Protein AF-A0A932XPQ0-F1 (afdb_monomer)

Mean predicted aligned error: 7.44 Å

Structure (mmCIF, N/CA/C/O backbone):
data_AF-A0A932XPQ0-F1
#
_entry.id   AF-A0A932XPQ0-F1
#
loop_
_atom_site.group_PDB
_atom_site.id
_atom_site.type_symbol
_atom_site.label_atom_id
_atom_site.label_alt_id
_atom_site.label_comp_id
_atom_site.label_asym_id
_atom_site.label_entity_id
_atom_site.label_seq_id
_atom_site.pdbx_PDB_ins_code
_atom_site.Cartn_x
_atom_site.Cartn_y
_atom_site.Cartn_z
_atom_site.occupancy
_atom_site.B_iso_or_equiv
_atom_site.auth_seq_id
_atom_site.auth_comp_id
_atom_site.auth_asym_id
_atom_site.auth_atom_id
_atom_site.pdbx_PDB_model_num
ATOM 1 N N . MET A 1 1 ? -5.536 -20.125 17.002 1.00 42.84 1 MET A N 1
ATOM 2 C CA . MET A 1 1 ? -5.149 -20.464 15.615 1.00 42.84 1 MET A CA 1
ATOM 3 C C . MET A 1 1 ? -3.743 -19.938 15.392 1.00 42.84 1 MET A C 1
ATOM 5 O O . MET A 1 1 ? -3.500 -18.791 15.740 1.00 42.84 1 MET A O 1
ATOM 9 N N . ALA A 1 2 ? -2.825 -20.788 14.935 1.00 45.81 2 ALA A N 1
ATOM 10 C CA . ALA A 1 2 ? -1.419 -20.454 14.721 1.00 45.81 2 ALA A CA 1
ATOM 11 C C . ALA A 1 2 ? -1.127 -20.392 13.215 1.00 45.81 2 ALA A C 1
ATOM 13 O O . ALA A 1 2 ? -1.333 -21.380 12.519 1.00 45.81 2 ALA A O 1
ATOM 14 N N . GLU A 1 3 ? -0.657 -19.237 12.749 1.00 35.81 3 GLU A N 1
ATOM 15 C CA . GLU A 1 3 ? -0.062 -18.959 11.431 1.00 35.81 3 GLU A CA 1
ATOM 16 C C . GLU A 1 3 ? 0.580 -17.559 11.506 1.00 35.81 3 GLU A C 1
ATOM 18 O O . GLU A 1 3 ? 0.085 -16.722 12.256 1.00 35.81 3 GLU A O 1
ATOM 23 N N . LYS A 1 4 ? 1.622 -17.158 10.768 1.00 28.83 4 LYS A N 1
ATOM 24 C CA . LYS A 1 4 ? 2.642 -17.773 9.891 1.00 28.83 4 LYS A CA 1
ATOM 25 C C . LYS A 1 4 ? 3.612 -16.625 9.522 1.00 28.83 4 LYS A C 1
ATOM 27 O O . LYS A 1 4 ? 3.283 -15.454 9.707 1.00 28.83 4 LYS A O 1
ATOM 32 N N . THR A 1 5 ? 4.769 -16.938 8.945 1.00 28.12 5 THR A N 1
ATOM 33 C CA . THR A 1 5 ? 5.745 -15.952 8.437 1.00 28.12 5 THR A CA 1
ATOM 34 C C . THR A 1 5 ? 5.647 -15.781 6.929 1.00 28.12 5 THR A C 1
ATOM 36 O O . THR A 1 5 ? 5.488 -16.780 6.230 1.00 28.12 5 THR A O 1
ATOM 39 N N . TYR A 1 6 ? 5.893 -14.561 6.428 1.00 38.72 6 TYR A N 1
ATOM 40 C CA . TYR A 1 6 ? 6.176 -14.305 5.011 1.00 38.72 6 TYR A CA 1
ATOM 41 C C . TYR A 1 6 ? 7.169 -13.150 4.835 1.00 38.72 6 TYR A C 1
ATOM 43 O O . TYR A 1 6 ? 7.248 -12.243 5.664 1.00 38.72 6 TYR A O 1
ATOM 51 N N . LEU A 1 7 ? 7.919 -13.191 3.738 1.00 40.62 7 LEU A N 1
ATOM 52 C CA . LEU A 1 7 ? 8.936 -12.214 3.363 1.00 40.62 7 LEU A CA 1
ATOM 53 C C . LEU A 1 7 ? 8.377 -11.257 2.296 1.00 40.62 7 LEU A C 1
ATOM 55 O O . LEU A 1 7 ? 7.745 -11.712 1.346 1.00 40.62 7 LEU A O 1
ATOM 59 N N . ILE A 1 8 ? 8.669 -9.956 2.402 1.00 60.59 8 ILE A N 1
ATOM 60 C CA . ILE A 1 8 ? 8.435 -8.972 1.332 1.00 60.59 8 ILE A CA 1
ATOM 61 C C . ILE A 1 8 ? 9.727 -8.173 1.154 1.00 60.59 8 ILE A C 1
ATOM 63 O O . ILE A 1 8 ? 10.035 -7.297 1.959 1.00 60.59 8 ILE A O 1
ATOM 67 N N . ARG A 1 9 ? 10.519 -8.490 0.128 1.00 58.50 9 ARG A N 1
ATOM 68 C CA . ARG A 1 9 ? 11.663 -7.660 -0.281 1.00 58.50 9 ARG A CA 1
ATOM 69 C C . ARG A 1 9 ? 11.187 -6.765 -1.415 1.00 58.50 9 ARG A C 1
ATOM 71 O O . ARG A 1 9 ? 10.703 -7.275 -2.415 1.00 58.50 9 ARG A O 1
ATOM 78 N N . LEU A 1 10 ? 11.291 -5.454 -1.227 1.00 72.31 10 LEU A N 1
ATOM 79 C CA . LEU A 1 10 ? 10.798 -4.464 -2.184 1.00 72.31 10 LEU A CA 1
ATOM 80 C C . LEU A 1 10 ? 11.851 -4.109 -3.257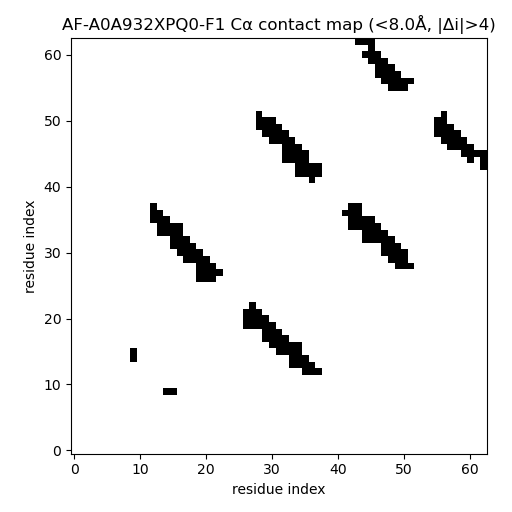 1.00 72.31 10 LEU A C 1
ATOM 82 O O . LEU A 1 10 ? 11.468 -3.631 -4.304 1.00 72.31 10 LEU A O 1
ATOM 86 N N . GLY A 1 11 ? 13.135 -4.457 -3.072 1.00 70.50 11 GLY A N 1
ATOM 87 C CA . GLY A 1 11 ? 14.181 -4.338 -4.108 1.00 70.50 11 GLY A CA 1
ATOM 88 C C . GLY A 1 11 ? 14.470 -2.904 -4.586 1.00 70.50 11 GLY A C 1
ATOM 89 O O . GLY A 1 11 ? 13.863 -1.951 -4.105 1.00 70.50 11 GLY A O 1
ATOM 90 N N . GLU A 1 12 ? 15.407 -2.752 -5.528 1.00 77.12 12 GLU A N 1
ATOM 91 C CA . GLU A 1 12 ? 15.375 -1.607 -6.450 1.00 77.12 12 GLU A CA 1
ATOM 92 C C . GLU A 1 12 ? 14.204 -1.825 -7.415 1.00 77.12 12 GLU A C 1
ATOM 94 O O . GLU A 1 12 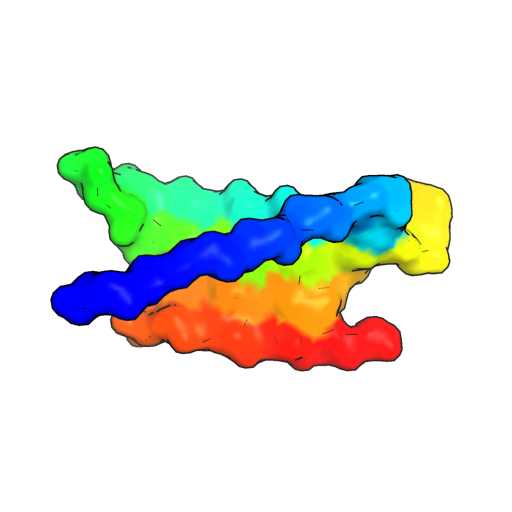? 13.972 -2.945 -7.876 1.00 77.12 12 GLU A O 1
ATOM 99 N N . GLY A 1 13 ? 13.423 -0.777 -7.659 1.00 85.06 13 GLY A N 1
ATOM 100 C CA . GLY A 1 13 ? 12.277 -0.830 -8.558 1.00 85.06 13 GLY A CA 1
ATOM 101 C C . GLY A 1 13 ? 10.975 -1.412 -7.993 1.00 85.06 13 GLY A C 1
ATOM 102 O O . GLY A 1 13 ? 10.011 -1.568 -8.739 1.00 85.06 13 GLY A O 1
ATOM 103 N N . ALA A 1 14 ? 10.869 -1.692 -6.691 1.00 88.69 14 ALA A N 1
ATOM 104 C CA . ALA A 1 14 ? 9.571 -1.859 -6.032 1.00 88.69 14 ALA A CA 1
ATOM 105 C C . ALA A 1 14 ? 9.537 -1.140 -4.676 1.00 88.69 14 ALA A C 1
ATOM 107 O O . ALA A 1 14 ? 10.525 -1.022 -3.955 1.00 88.69 14 ALA A O 1
ATOM 108 N N . ARG A 1 15 ? 8.371 -0.606 -4.309 1.00 88.44 15 ARG A N 1
ATOM 109 C CA . ARG A 1 15 ? 8.167 0.055 -3.017 1.00 88.44 15 ARG A CA 1
ATOM 110 C C . ARG A 1 15 ? 6.771 -0.189 -2.481 1.00 88.44 15 ARG A C 1
ATOM 112 O O . ARG A 1 15 ? 5.825 -0.440 -3.220 1.00 88.44 15 ARG A O 1
ATOM 119 N N . LYS A 1 16 ? 6.644 -0.104 -1.161 1.00 89.12 16 LYS A N 1
ATOM 120 C CA . LYS A 1 16 ? 5.363 -0.156 -0.461 1.00 89.12 16 LYS A CA 1
ATOM 121 C C . LYS A 1 16 ? 4.985 1.263 -0.059 1.00 89.12 16 LYS A C 1
ATOM 123 O O . LYS A 1 16 ? 5.688 1.869 0.745 1.00 89.12 16 LYS A O 1
ATOM 128 N N . ARG A 1 17 ? 3.860 1.759 -0.565 1.00 85.75 17 ARG A N 1
ATOM 129 C CA . ARG A 1 17 ? 3.189 2.945 -0.031 1.00 85.75 17 ARG A CA 1
ATOM 130 C C . ARG A 1 17 ? 2.210 2.503 1.049 1.00 85.75 17 ARG A C 1
ATOM 132 O O . ARG A 1 17 ? 1.495 1.518 0.879 1.00 85.75 17 ARG A O 1
ATOM 139 N N . HIS A 1 18 ? 2.224 3.188 2.181 1.00 89.12 18 HIS A N 1
ATOM 140 C CA . HIS A 1 18 ? 1.328 2.903 3.289 1.00 89.12 18 HIS A CA 1
ATOM 141 C C . HIS A 1 18 ? 0.806 4.215 3.848 1.00 89.12 18 HIS A C 1
ATOM 143 O O . HIS A 1 18 ? 1.598 5.044 4.284 1.00 89.12 18 HIS A O 1
ATOM 149 N N . ASP A 1 19 ? -0.512 4.333 3.911 1.00 84.88 19 ASP A N 1
ATOM 150 C CA . ASP A 1 19 ? -1.206 5.438 4.553 1.00 84.88 19 ASP A CA 1
ATOM 151 C C . ASP A 1 19 ? -2.209 4.859 5.546 1.00 84.88 19 ASP A C 1
ATOM 153 O O . ASP A 1 19 ? -2.902 3.891 5.241 1.00 84.88 19 ASP A O 1
ATOM 157 N N . HIS A 1 20 ? -2.301 5.424 6.745 1.00 89.75 20 HIS A N 1
ATOM 158 C CA . HIS A 1 20 ? -3.354 5.053 7.683 1.00 89.75 20 HIS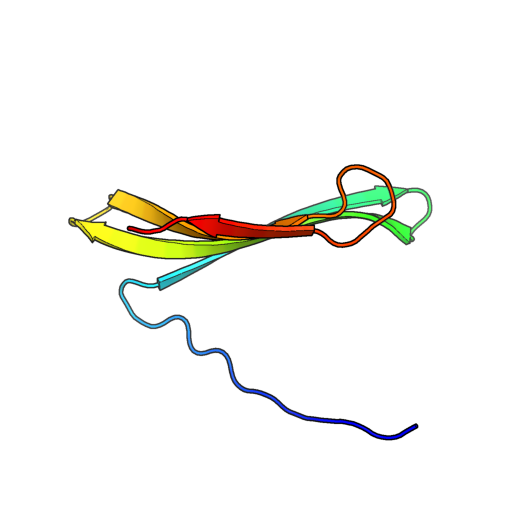 A CA 1
ATOM 159 C C . HIS A 1 20 ? -3.805 6.241 8.519 1.00 89.75 20 HIS A C 1
ATOM 161 O O . HIS A 1 20 ? -3.054 7.186 8.758 1.00 89.75 20 HIS A O 1
ATOM 167 N N . LYS A 1 21 ? -5.045 6.162 8.996 1.00 84.56 21 LYS A N 1
ATOM 168 C CA . LYS A 1 21 ? -5.633 7.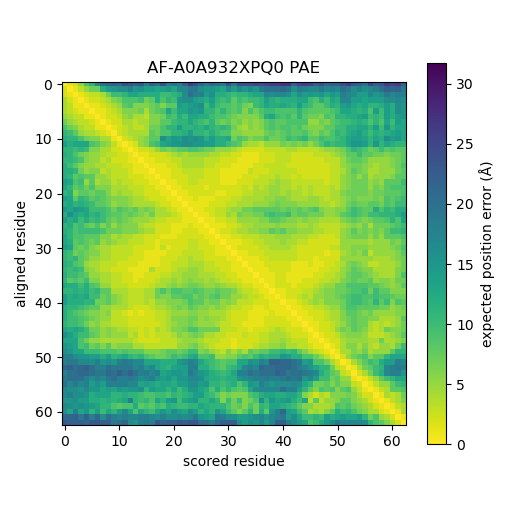107 9.938 1.00 84.56 21 LYS A CA 1
ATOM 169 C C . LYS A 1 21 ? -5.948 6.381 11.235 1.00 84.56 21 LYS A C 1
ATOM 171 O O . LYS A 1 21 ? -6.574 5.319 11.220 1.00 84.56 21 LYS A O 1
ATOM 176 N N . THR A 1 22 ? -5.547 6.980 12.352 1.00 87.88 22 THR A N 1
ATOM 177 C CA . THR A 1 22 ? -5.874 6.475 13.686 1.00 87.88 22 THR A CA 1
ATOM 178 C C . THR A 1 22 ? -6.801 7.413 14.440 1.00 87.88 22 THR A C 1
ATOM 180 O O . THR A 1 22 ? -6.571 8.621 14.461 1.00 87.88 22 THR A O 1
ATOM 183 N N . GLU A 1 23 ? -7.780 6.853 15.143 1.00 89.31 23 GLU A N 1
ATOM 184 C CA . GLU A 1 23 ? -8.620 7.566 16.104 1.00 89.31 23 GLU A CA 1
ATOM 185 C C . GLU A 1 23 ? -8.565 6.841 17.448 1.00 89.31 23 GLU A C 1
ATOM 187 O O . GLU A 1 23 ? -8.719 5.624 17.512 1.00 89.31 23 GLU A O 1
ATOM 192 N N . LYS A 1 24 ? -8.282 7.576 18.532 1.00 92.94 24 LYS A N 1
ATOM 193 C CA . LYS A 1 24 ? -8.133 7.017 19.894 1.00 92.94 24 LYS A CA 1
ATOM 194 C C . LYS A 1 24 ? -7.187 5.798 19.965 1.00 92.94 24 LYS A C 1
ATOM 196 O O . LYS A 1 24 ? -7.397 4.890 20.761 1.00 92.94 24 LYS A O 1
ATOM 201 N N . GLY A 1 25 ? -6.149 5.781 19.126 1.00 86.62 25 GLY A N 1
ATOM 202 C CA . GLY A 1 25 ? -5.161 4.698 19.063 1.00 86.62 25 GLY A CA 1
ATOM 203 C C . GLY A 1 25 ? -5.572 3.477 18.231 1.00 86.62 25 GLY A C 1
ATOM 204 O O . GLY A 1 25 ? -4.819 2.511 18.186 1.00 86.62 25 GLY A O 1
ATOM 205 N N . GLN A 1 26 ? -6.724 3.504 17.555 1.00 84.06 26 GLN A N 1
ATOM 206 C CA . GLN A 1 26 ? -7.176 2.437 16.658 1.00 84.06 26 GLN A CA 1
ATOM 207 C C . GLN A 1 26 ? -7.064 2.874 15.199 1.00 84.06 26 GLN A C 1
ATOM 209 O O . GLN A 1 26 ? -7.416 4.005 14.869 1.00 84.06 26 GLN A O 1
ATOM 214 N N . VAL A 1 27 ? -6.586 1.986 1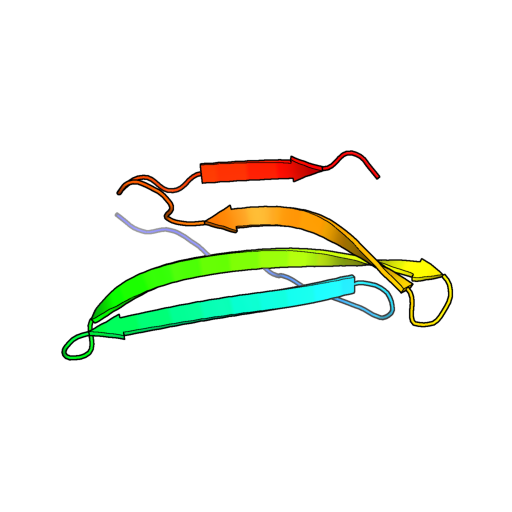4.321 1.00 83.75 27 VAL A N 1
ATOM 215 C CA . VAL A 1 27 ? -6.580 2.226 12.869 1.00 83.75 27 VAL A CA 1
ATOM 216 C C . VAL A 1 27 ? -8.020 2.161 12.367 1.00 83.75 27 VAL A C 1
ATOM 218 O O . VAL A 1 27 ? -8.624 1.094 12.380 1.00 83.75 27 VAL A O 1
ATOM 221 N N . VAL A 1 28 ? -8.557 3.300 11.933 1.00 84.25 28 VAL A N 1
ATOM 222 C CA . VAL A 1 28 ? -9.928 3.414 11.402 1.00 84.25 28 VAL A CA 1
ATOM 223 C C . VAL A 1 28 ? -9.969 3.384 9.876 1.00 84.25 28 VAL A C 1
ATOM 225 O O . VAL A 1 28 ? -11.010 3.129 9.287 1.00 84.25 28 VAL A O 1
ATOM 228 N N . ALA A 1 29 ? -8.834 3.634 9.224 1.00 82.56 29 ALA A N 1
ATOM 229 C CA . ALA A 1 29 ? -8.672 3.491 7.785 1.00 82.56 29 ALA A CA 1
ATOM 230 C C . ALA A 1 29 ? -7.206 3.212 7.467 1.00 82.56 29 ALA A C 1
ATOM 232 O O . ALA A 1 29 ? -6.311 3.771 8.106 1.00 82.56 29 ALA A O 1
ATOM 233 N N . PHE A 1 30 ? -6.955 2.388 6.457 1.00 84.38 30 PHE A N 1
ATOM 234 C CA . PHE A 1 30 ? -5.617 2.189 5.920 1.00 84.38 30 PHE A CA 1
ATOM 235 C C . PHE A 1 30 ? -5.659 1.991 4.410 1.00 84.38 30 PHE A C 1
ATOM 237 O O . PHE A 1 30 ? -6.678 1.594 3.845 1.00 84.38 30 PHE A O 1
ATOM 244 N N . MET A 1 31 ? -4.514 2.233 3.787 1.00 84.62 31 MET A N 1
ATOM 245 C CA . MET A 1 31 ? -4.186 1.876 2.426 1.00 84.62 31 MET A CA 1
ATOM 246 C C . MET A 1 31 ? -2.760 1.320 2.413 1.00 84.62 31 MET A C 1
ATOM 248 O O . MET A 1 31 ? -1.832 1.912 2.962 1.00 84.62 31 MET A O 1
ATOM 252 N N . VAL A 1 32 ? -2.585 0.152 1.808 1.00 87.38 32 VAL A N 1
ATOM 253 C CA . VAL A 1 32 ? -1.290 -0.474 1.562 1.00 87.38 32 VA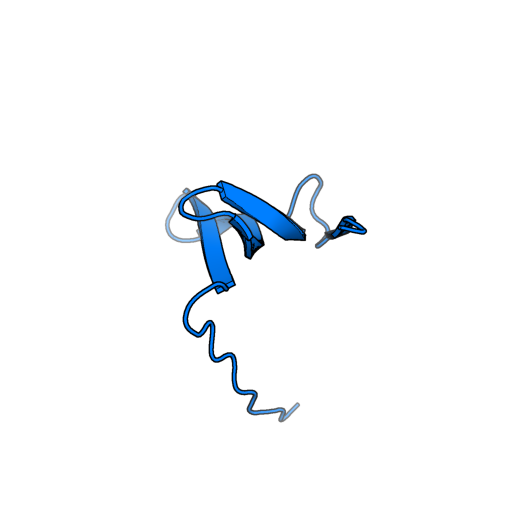L A CA 1
ATOM 254 C C . VAL A 1 32 ? -1.179 -0.772 0.085 1.00 87.38 32 VAL A C 1
ATOM 256 O O . VAL A 1 32 ? -1.920 -1.601 -0.429 1.00 87.38 32 VAL A O 1
ATOM 259 N N . GLN A 1 33 ? -0.217 -0.152 -0.582 1.00 87.00 33 GLN A N 1
ATOM 260 C CA . GLN A 1 33 ? -0.031 -0.280 -2.016 1.00 87.00 33 GLN A CA 1
ATOM 261 C C . GLN A 1 33 ? 1.379 -0.751 -2.356 1.00 87.00 33 GLN A C 1
ATOM 263 O O . GLN A 1 33 ? 2.365 -0.215 -1.857 1.00 87.00 33 GLN A O 1
ATOM 268 N N . LEU A 1 34 ? 1.471 -1.766 -3.209 1.00 89.38 34 LEU A N 1
ATOM 269 C CA . LEU A 1 34 ? 2.694 -2.129 -3.907 1.00 89.38 34 LEU A CA 1
ATOM 270 C C . LEU A 1 34 ? 2.806 -1.254 -5.149 1.00 89.38 34 LEU A C 1
ATOM 272 O O . LEU A 1 34 ? 1.885 -1.216 -5.967 1.00 89.38 34 LEU A O 1
ATOM 276 N N . GLU A 1 35 ? 3.948 -0.605 -5.300 1.00 87.94 35 GLU A N 1
ATOM 277 C CA . GLU A 1 35 ? 4.320 0.133 -6.494 1.00 87.94 35 GLU A CA 1
ATOM 278 C C . GLU A 1 35 ? 5.580 -0.473 -7.094 1.00 87.94 35 GLU A C 1
ATOM 280 O O . GLU A 1 35 ? 6.462 -0.922 -6.361 1.00 87.94 35 GLU A O 1
ATOM 285 N N . VAL A 1 36 ? 5.661 -0.466 -8.418 1.00 90.38 36 VAL A N 1
ATOM 286 C CA . VAL A 1 36 ? 6.865 -0.842 -9.164 1.00 90.38 36 VAL A CA 1
ATOM 287 C C . VAL A 1 36 ? 7.356 0.356 -9.958 1.00 90.38 36 VAL A C 1
ATOM 289 O O . VAL A 1 36 ? 6.553 1.161 -10.436 1.00 90.38 36 VAL A O 1
ATOM 292 N N . GLU A 1 37 ? 8.666 0.488 -10.064 1.00 90.31 37 GLU A N 1
ATOM 293 C CA . GLU A 1 37 ? 9.312 1.463 -10.926 1.00 90.31 37 GLU A CA 1
ATOM 294 C C . GLU A 1 37 ? 9.313 0.910 -12.348 1.00 90.31 37 GLU A C 1
ATOM 296 O O . GLU A 1 37 ? 9.811 -0.187 -12.598 1.00 90.31 37 GLU A O 1
ATOM 301 N N . VAL A 1 38 ? 8.688 1.635 -13.269 1.00 87.38 38 VAL A N 1
ATOM 302 C CA . VAL A 1 38 ? 8.610 1.232 -14.683 1.00 87.38 38 VAL A CA 1
ATOM 303 C C . VAL A 1 38 ? 9.615 1.986 -15.548 1.00 87.38 38 VAL A C 1
ATOM 305 O O . VAL A 1 38 ? 10.023 1.489 -16.592 1.00 87.38 38 VAL A O 1
ATOM 308 N N . GLU A 1 39 ? 10.020 3.167 -15.091 1.00 87.69 39 GLU A N 1
ATOM 309 C CA . GLU A 1 39 ? 11.044 4.049 -15.652 1.00 87.69 39 GLU A CA 1
ATOM 310 C C . GLU A 1 39 ? 11.694 4.778 -14.467 1.00 87.69 39 GLU A C 1
ATOM 312 O O . GLU A 1 39 ? 11.071 4.878 -13.410 1.00 87.69 39 GLU A O 1
ATOM 317 N N . GLU A 1 40 ? 12.912 5.297 -14.621 1.00 88.25 40 GLU A N 1
ATOM 318 C CA . GLU A 1 40 ? 13.636 5.974 -13.534 1.00 88.25 40 GLU A CA 1
ATOM 319 C C . GLU A 1 40 ? 12.785 7.091 -12.896 1.00 88.25 40 GLU A C 1
ATOM 321 O O . GLU A 1 40 ? 12.387 8.060 -13.544 1.00 88.25 40 GLU A O 1
ATOM 326 N N . GLY A 1 41 ? 12.451 6.928 -11.614 1.00 85.56 41 GLY A N 1
ATOM 327 C CA . GLY A 1 41 ? 11.598 7.836 -10.849 1.00 85.56 41 GLY A CA 1
ATOM 328 C C . GLY A 1 41 ? 10.087 7.694 -11.089 1.00 85.56 41 GLY A C 1
ATOM 329 O O . GLY A 1 41 ? 9.303 8.324 -10.370 1.00 85.56 41 GLY A O 1
ATOM 330 N N . VAL A 1 42 ? 9.647 6.860 -12.034 1.00 88.81 42 VAL A N 1
ATOM 331 C CA . VAL A 1 42 ? 8.233 6.653 -12.384 1.00 88.81 42 VAL A CA 1
ATOM 332 C C . VAL A 1 42 ? 7.698 5.385 -11.731 1.00 88.81 42 VAL A C 1
ATOM 334 O O . VAL A 1 42 ? 8.024 4.264 -12.114 1.00 88.81 42 VAL A O 1
ATOM 337 N N . TRP A 1 43 ? 6.781 5.570 -10.785 1.00 88.25 43 TRP A N 1
ATOM 338 C CA . TRP A 1 43 ? 6.204 4.492 -9.986 1.00 88.25 43 TRP A CA 1
ATOM 339 C C . TRP A 1 43 ? 4.743 4.254 -10.347 1.00 88.25 43 TRP A C 1
ATOM 341 O O . TRP A 1 43 ? 3.943 5.192 -10.345 1.00 88.25 43 TRP A O 1
ATOM 351 N N . ARG A 1 44 ? 4.371 2.997 -10.596 1.00 87.00 44 ARG A N 1
ATOM 352 C CA . ARG A 1 44 ? 2.986 2.596 -10.875 1.00 87.00 44 ARG A CA 1
ATOM 353 C C . ARG A 1 44 ? 2.439 1.671 -9.791 1.00 87.00 44 ARG A C 1
ATOM 355 O O . ARG A 1 44 ? 3.157 0.763 -9.368 1.00 87.00 44 ARG A O 1
ATOM 362 N N . PRO A 1 45 ? 1.181 1.857 -9.352 1.00 85.56 45 PRO A N 1
ATOM 363 C CA . PRO A 1 45 ? 0.529 0.923 -8.446 1.00 85.56 45 PRO A CA 1
ATOM 364 C C . PRO A 1 45 ? 0.289 -0.413 -9.147 1.00 85.56 45 PRO A C 1
ATOM 366 O O . PRO A 1 45 ? -0.179 -0.449 -10.279 1.00 85.56 45 PRO A O 1
ATOM 369 N N . VAL A 1 46 ? 0.573 -1.509 -8.455 1.00 84.88 46 VAL A N 1
ATOM 370 C CA . VAL A 1 46 ? 0.325 -2.879 -8.936 1.00 84.88 46 VAL A CA 1
ATOM 371 C C . VAL A 1 46 ? -0.723 -3.569 -8.074 1.00 84.88 46 VAL A C 1
ATOM 373 O O . VAL A 1 46 ? -1.568 -4.322 -8.559 1.00 84.88 46 VAL A O 1
ATOM 376 N N . LEU A 1 47 ? -0.692 -3.299 -6.773 1.00 84.00 47 LEU A N 1
ATOM 377 C CA . LEU A 1 47 ? -1.609 -3.887 -5.810 1.00 84.00 47 LEU A CA 1
ATOM 378 C C . LEU A 1 47 ? -1.959 -2.839 -4.775 1.00 84.00 47 LEU A C 1
ATOM 380 O O . LEU A 1 47 ? -1.051 -2.201 -4.259 1.00 84.00 47 LEU A O 1
ATOM 384 N N . ARG A 1 48 ? -3.231 -2.708 -4.426 1.00 84.06 48 ARG A N 1
ATOM 385 C CA . ARG A 1 48 ? -3.680 -1.874 -3.316 1.00 84.06 48 ARG A CA 1
ATOM 386 C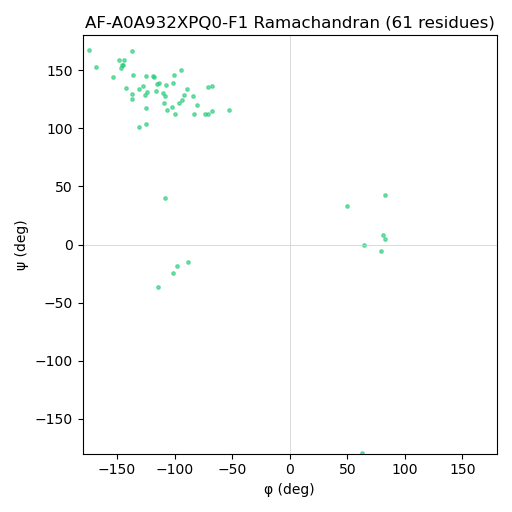 C . ARG A 1 48 ? -4.622 -2.675 -2.435 1.00 84.06 48 ARG A C 1
ATOM 388 O O . ARG A 1 48 ? -5.519 -3.353 -2.922 1.00 84.06 48 ARG A O 1
ATOM 395 N N . TYR A 1 49 ? -4.388 -2.589 -1.138 1.00 82.25 49 TYR A N 1
ATOM 396 C CA . TYR A 1 49 ? -5.344 -2.957 -0.114 1.00 82.25 49 TYR A CA 1
ATOM 397 C C . TYR A 1 49 ? -5.827 -1.685 0.541 1.00 82.25 49 TYR A C 1
ATOM 399 O O . TYR A 1 49 ? -4.994 -0.906 0.997 1.00 82.25 49 TYR A O 1
ATOM 407 N N . ASP A 1 50 ? -7.127 -1.472 0.626 1.00 78.38 50 ASP A N 1
ATOM 408 C CA . ASP A 1 50 ? -7.665 -0.423 1.474 1.00 78.38 50 ASP A CA 1
ATOM 409 C C . ASP A 1 50 ? -8.893 -0.896 2.245 1.00 78.38 50 ASP A C 1
ATOM 411 O O . ASP A 1 50 ? -9.433 -1.978 2.010 1.00 78.38 50 ASP A O 1
ATOM 415 N N . CYS A 1 51 ? -9.262 -0.093 3.235 1.00 68.31 51 CYS A N 1
ATOM 416 C CA . CYS A 1 51 ? -10.464 -0.281 4.037 1.00 68.31 51 CYS A CA 1
ATOM 417 C C . CYS A 1 51 ? -11.521 0.776 3.696 1.00 68.31 51 CYS A C 1
ATOM 419 O O . CYS A 1 51 ? -12.177 1.316 4.587 1.00 68.31 51 CYS A O 1
ATOM 421 N N . ALA A 1 52 ? -11.685 1.114 2.413 1.00 58.59 52 ALA A N 1
ATOM 422 C CA . ALA A 1 52 ? -12.853 1.882 2.006 1.00 58.59 52 ALA A CA 1
ATOM 423 C C . ALA A 1 52 ? -14.094 0.988 2.193 1.00 58.59 52 ALA A C 1
ATOM 425 O O . ALA A 1 52 ? -14.221 -0.010 1.496 1.00 58.59 52 ALA A O 1
ATOM 426 N N . HIS A 1 53 ? -15.004 1.361 3.104 1.00 54.19 53 HIS A N 1
ATOM 427 C CA . HIS A 1 53 ? -16.291 0.693 3.395 1.00 54.19 53 HIS A CA 1
ATOM 428 C C . HIS A 1 53 ? -16.272 -0.529 4.341 1.00 54.19 53 HIS A C 1
ATOM 430 O O . HIS A 1 53 ? -16.976 -1.497 4.079 1.00 54.19 53 HIS A O 1
ATOM 436 N N . ASP A 1 54 ? -15.523 -0.496 5.450 1.00 55.94 54 ASP A N 1
ATOM 437 C CA . ASP A 1 54 ? -15.564 -1.514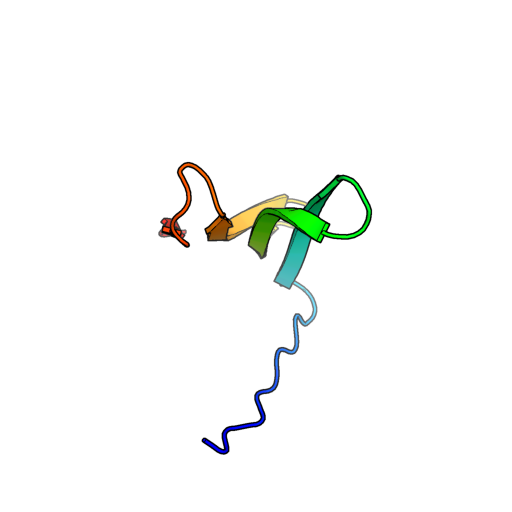 6.532 1.00 55.94 54 ASP A CA 1
ATOM 438 C C . ASP A 1 54 ? -15.109 -2.942 6.150 1.00 55.94 54 ASP A C 1
ATOM 440 O O . ASP A 1 54 ? -15.037 -3.827 7.006 1.00 55.94 54 ASP A O 1
ATOM 444 N N . PHE A 1 55 ? -14.716 -3.165 4.893 1.00 56.41 55 PHE A N 1
ATOM 445 C CA . PHE A 1 55 ? -14.164 -4.421 4.389 1.00 56.41 55 PHE A CA 1
ATOM 446 C C . PHE A 1 55 ? -12.803 -4.184 3.731 1.00 56.41 55 PHE A C 1
ATOM 448 O O . PHE A 1 55 ? -12.561 -3.146 3.119 1.00 56.41 55 PHE A O 1
ATOM 455 N N . ALA A 1 56 ? -11.890 -5.147 3.872 1.00 56.53 56 ALA A N 1
ATOM 456 C CA . ALA A 1 56 ? -10.602 -5.098 3.191 1.00 56.53 56 ALA A CA 1
ATOM 457 C C . ALA A 1 56 ? -10.802 -5.395 1.697 1.00 56.53 56 ALA A C 1
ATOM 459 O O . ALA A 1 56 ? -11.141 -6.522 1.326 1.00 56.53 56 ALA A O 1
ATOM 460 N N . HIS A 1 57 ? -10.575 -4.403 0.840 1.00 67.56 57 HIS A N 1
ATOM 461 C CA . HIS A 1 57 ? -10.615 -4.558 -0.612 1.00 67.56 57 HIS A CA 1
ATOM 462 C C . HIS A 1 57 ? -9.217 -4.828 -1.169 1.00 67.56 57 HIS A C 1
ATOM 464 O O . HIS A 1 57 ? -8.215 -4.420 -0.585 1.00 67.56 57 HIS A O 1
ATOM 470 N N . LYS A 1 58 ? -9.139 -5.570 -2.280 1.00 74.75 58 LYS A N 1
ATOM 471 C CA . LYS A 1 58 ? -7.886 -5.858 -2.989 1.00 74.75 58 LYS A CA 1
ATOM 472 C C . LYS A 1 58 ? -8.018 -5.442 -4.444 1.00 74.75 58 LYS A C 1
ATOM 474 O O . LYS A 1 58 ? -8.566 -6.194 -5.250 1.00 74.75 58 LYS A O 1
ATOM 479 N N . ASP A 1 59 ? -7.414 -4.318 -4.785 1.00 69.12 59 ASP A N 1
ATOM 480 C CA . ASP A 1 59 ? -7.340 -3.834 -6.155 1.00 69.12 59 ASP A CA 1
ATOM 481 C C . ASP A 1 59 ? -6.042 -4.312 -6.801 1.00 69.12 59 ASP A C 1
ATOM 483 O O . ASP A 1 59 ? -4.944 -4.092 -6.283 1.00 69.12 59 ASP A O 1
ATOM 487 N N . ARG A 1 60 ? -6.163 -5.001 -7.938 1.00 72.31 60 ARG A N 1
ATOM 488 C CA . ARG A 1 60 ? -5.029 -5.379 -8.788 1.00 72.31 60 ARG A CA 1
ATOM 489 C C . ARG A 1 60 ? -5.065 -4.501 -10.024 1.00 72.31 60 ARG A C 1
ATOM 491 O O . ARG A 1 60 ? -5.993 -4.608 -10.820 1.00 72.31 60 ARG A O 1
ATOM 498 N N . TYR A 1 61 ? -4.046 -3.677 -10.188 1.00 70.94 61 TYR A N 1
ATOM 499 C CA . TYR A 1 61 ? -3.855 -2.910 -11.409 1.00 70.94 61 TYR A CA 1
ATOM 500 C C . TYR A 1 61 ? -2.971 -3.746 -12.329 1.00 70.94 61 TYR A C 1
ATOM 502 O O . TYR A 1 61 ? -1.949 -4.268 -11.885 1.00 70.94 61 TYR A O 1
ATOM 510 N N . ASN A 1 62 ? -3.399 -3.949 -13.575 1.00 58.03 62 ASN A N 1
ATOM 511 C CA . ASN A 1 62 ? -2.574 -4.629 -14.566 1.00 58.03 62 ASN A CA 1
ATOM 512 C C . ASN A 1 62 ? -1.616 -3.579 -15.162 1.00 58.03 62 ASN A C 1
ATOM 514 O O . ASN A 1 62 ? -2.122 -2.632 -15.770 1.00 58.03 62 ASN A O 1
ATOM 518 N N . PRO A 1 63 ? -0.296 -3.668 -14.915 1.00 52.41 63 PRO A N 1
ATOM 519 C CA . PRO A 1 63 ? 0.683 -2.742 -15.479 1.00 52.41 63 PRO A CA 1
ATOM 520 C C . PRO A 1 63 ? 0.877 -2.932 -16.987 1.00 52.41 63 PRO A C 1
ATOM 522 O O . PRO A 1 63 ? 0.655 -4.063 -17.483 1.00 52.41 63 PRO A O 1
#

Radius of gyration: 14.07 Å; Cα contacts (8 Å, |Δi|>4): 102; chains: 1; bounding box: 32×28×36 Å

Sequence (63 aa):
MAEKTYLIRLGEGARKRHDHKTEKGQVVAFMVQLEVEVEEGVWRPVLRYDCAHDFAHKDRYNP

Secondary structure (DSSP, 8-state):
-----------TTEEEEEEEEEETTEEEEEEEEEEEEEETTEEEEEEEEE-TTSS-EEEE---

Foldseek 3Di:
DDDDDDDDDQPVFKDWDKDFDDDPRDTPKIKIFIWGHPDVVDIDTQWMWICPPNDTDIDGDDD

Nearest PDB structures (foldseek):
  3msw-assembly1_A  TM=4.732E-01  e=5.772E-01  Bacteroides fragilis NCTC 9343
  3thr-assembly1_B  TM=5.964E-01  e=2.417E+00  Rattus norvegicus
  6qbe-assembly1_A  TM=6.444E-01  e=4.390E+00  Hyaloperonospora arabidopsidis
  5wam-assembly1_A-2  TM=4.807E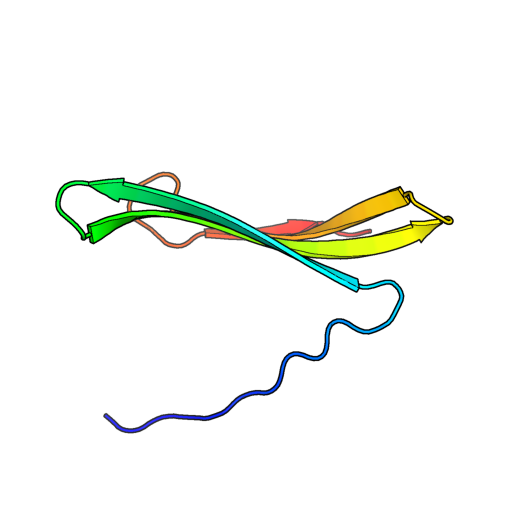-01  e=3.458E+00  Neisseria gonorrhoeae FA 1090
  6n9w-assembly1_D  TM=3.841E-01  e=7.512E+00  Escherichia phage T7

Solvent-accessible surface area (backbone atoms only — not comparable to full-atom values): 4017 Å² total; per-residue (Å²): 140,92,85,85,88,86,87,84,85,47,68,89,55,32,46,76,50,74,50,72,43,68,57,99,88,40,79,75,36,45,36,44,29,40,27,35,48,83,47,95,94,40,72,43,68,40,34,36,35,30,37,79,81,92,41,84,44,79,48,75,48,86,127

pLDDT: mean 74.68, std 17.3, range [28.12, 92.94]

=== Feature glossary ===
Legend for the data blocks above and below:

— What the protein is —

The amino-acid sequence is the protein's primary structure: the linear order of residues from the N-terminus to the C-terminus, written in one-letter code. Everything else here — the 3D coordinates, the secondary structure, the domain annotations — is ultimately a consequence of this string.

Functional annotations link the protein to curated databases. InterPro entries identify conserved domains and families by matching the sequence against member-database signatures (Pfam, PROSITE, CDD, …). Gene Ontology (GO) terms describe molecular function, biological process, and cellular component in a controlled vocabulary. CATH places the structure in a hierarchical fold classification (Class/Architecture/Topology/Homologous-superfamily). The organism is the source species.

— Where its atoms are —

Atomic coordinates in PDBx/mmCIF format — the same representation the Protein Data Bank distributes. Each line of the _atom_site loop places one backbone atom in Cartesian space (units: ångströms, origin: arbitrary).

The six renders are orthographic views along the three Cartesian axes in both directions. Representation (cartoon, sticks, or surface) and color scheme (sequence-rainbow or by-chain) vary across proteins so the training set covers all the common visualization conventions.

— Local backbone conformation —

Eight-state secondary structure (DSSP): H is the canonical α-helix, G the tighter 3₁₀-helix, I the wider π-helix; E/B are β-structure, T and S are turns and bends, and '-' is everything else. DSSP derives these from the pattern of main-chain N–H···O=C hydrogen bonds, not from the sequence.

Three-state secondary structure (P-SEA) collapses the eight DSSP classes into helix (a), strand (b), and coil (c). P-SEA assigns these from Cα geometry alone — distances and angles — without requiring backbone oxygens, so it works on any Cα trace.

φ (phi) and ψ (psi) are the two rotatable backbone dihedrals per residue: φ is the C(i-1)–N–Cα–C torsion, ψ is the N–Cα–C–N(i+1) torsion, both in degrees on (−180°, 180°]. α-helical residues cluster near (−60°, −45°); β-strand residues near (−120°, +130°). A Ramachandran plot is simply a scatter of (φ, ψ) for every residue.

— Global shape and packing —

The geometric summary reports three shape descriptors. Rg (radius of gyration) measures how spread out the Cα atoms are about their centre of mass; compact globular proteins have small Rg, elongated or unfolded ones large. Cα contacts (<8 Å, |i−j|>4) count long-range residue pairs in spatial proximity — high for tightly packed folds, near zero for rods or random coil. The bounding-box extents give the protein's footprint along x, y, z in Å.

SASA measures how much of the protein is reachable by solvent. It is computed by rolling a water-sized probe over the atomic surface and summing the exposed area (Å²). Per-residue SASA distinguishes core (buried, low SASA) from surface (exposed, high SASA) residues; total SASA is a whole-molecule size measure.

Plot images: a contact map (which residues are close in 3D, as an N×N binary image), a Ramachandran scatter (backbone torsion angles, revealing secondary-structure composition at a glance), and — for AlphaFold structures — a PAE heatmap (pairwise prediction confidence).

— Structural neighborhood —

A 3Di character summarizes, for each residue, the relative orientation of the Cα frame of its nearest spatial neighbor. Because it encodes fold topology rather than chemistry, 3Di alignments detect remote structural similarity that sequence alignment misses.

The Foldseek neighbor list gives the closest experimentally determined structures in the PDB, ranked by structural alignment. TM-score near 1 means near-identical fold; near 0.3 means only rough topology match. This is how one finds what a novel AlphaFold prediction most resembles in the solved-structure universe.

— Confidence and disorder —

For AlphaFold models, the B-factor field carries pLDDT — the model's own estimate of local accuracy on a 0–100 scale. Regions with pLDDT<50 should be treated as essentially unmodeled; they often correspond to intrinsically disordered segments.

Crystallographic B-factors measure how much each atom's electron density is smeared out, in Å². They rise in mobile loops and surface residues and fall in the buried interior. In AlphaFold models this column is repurposed to hold pLDDT instead.

Predicted Aligned Error (PAE) is an AlphaFold confidence matrix: entry (i, j) is the expected error in the position of residue j, in ångströms, when the prediction is superimposed on the true structure at residue i. Low PAE within a block of residues means that block is internally rigid and well-predicted; high PAE between two blocks means their relative placement is uncertain even if each block individually is confident.